Protein AF-A0A1E3WDA6-F1 (afdb_monomer)

Secondary structure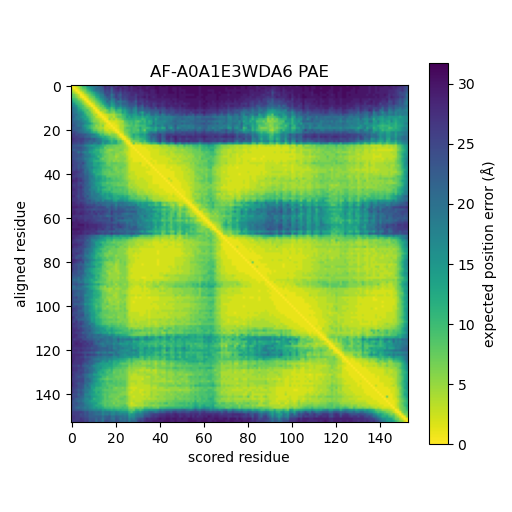 (DSSP, 8-state):
-----------PPPPPHHHHHT--S--HHHHHHHHTHHHHHHHHHHHHHHHHH-TT--GGGSPTT----HHHHHHHHHHHHHHHHHHHH-GGGHHHHHHHHHHHHHHHHHHHHHSSEETTEE--HHHHHHHHHHHHHHHHHHHHHHHS-----

Solvent-accessible surface area (backbone atoms only — not comparable to full-atom values): 8407 Å² t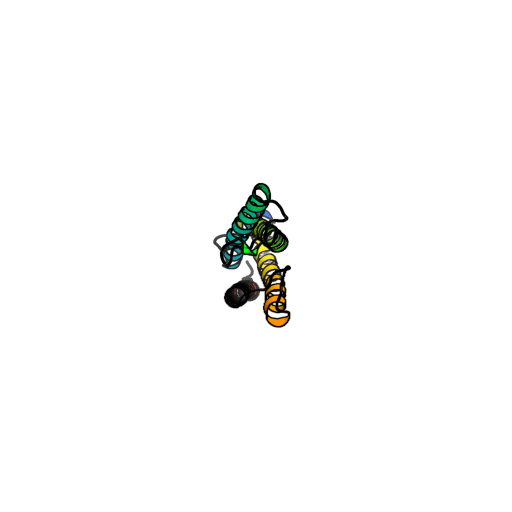otal; per-residue (Å²): 134,86,83,79,70,84,78,74,75,75,77,76,74,78,80,48,73,68,58,57,54,62,67,80,85,72,61,68,33,30,53,55,17,40,56,24,41,56,35,22,51,53,10,46,55,47,51,52,46,34,74,76,66,38,88,84,48,65,32,80,80,37,60,96,91,55,48,59,44,72,61,49,19,50,52,28,26,50,54,6,47,53,25,29,50,24,30,75,73,37,44,76,47,10,50,62,47,33,39,52,51,19,55,53,41,43,51,46,30,47,34,22,65,75,68,48,36,35,75,93,35,76,49,52,72,69,56,40,52,51,39,50,52,54,24,52,50,28,42,55,39,25,51,50,61,69,69,50,76,80,75,84,126

Nearest PDB structures (foldseek):
  6wv4-assembly1_A  TM=5.105E-01  e=8.641E+00  Aequorea victoria
  5fia-assembly1_A  TM=3.160E-01  e=2.520E+00  Legionella pneumophila subsp. pneumophila str. Philadelphia 1
  7aal-assembly1_B  TM=2.639E-01  e=4.783E+00  Homo sapiens

Organism: NCBI:txid1774971

Sequence (153 aa):
MAEKGPVRAAERPAPTDEELDRTPPLPLVVWAARCTAYFLALGGIMLVSYLFYGFDTDPQSFPPGFRLNPLQAGVNFIWGGVGTAIGFFRPRFATGFVLAFAAFYTLVASLGTFAGSALGMELGTPAKVFYWVVVAGAWAVGLRALLKPRRAA

Mean predicted aligned error: 10.86 Å

Radius of gyration: 21.69 Å; Cα contacts (8 Å, |Δi|>4): 160; chains: 1; bounding box: 60×32×76 Å

Structure (mmCIF, N/CA/C/O backbone):
data_AF-A0A1E3WDA6-F1
#
_entry.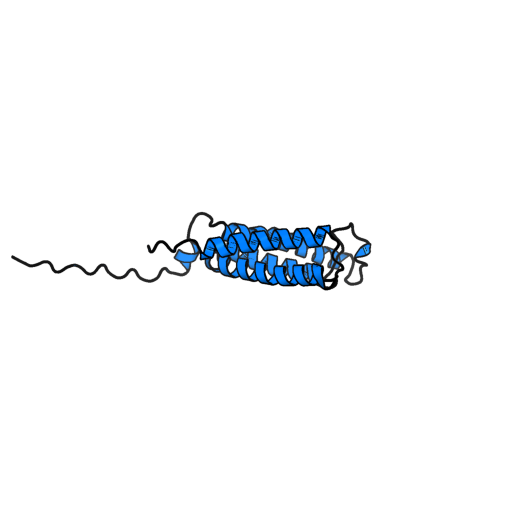id   AF-A0A1E3WDA6-F1
#
loop_
_atom_site.group_PDB
_atom_site.id
_atom_site.type_symbol
_atom_site.label_atom_id
_atom_site.label_alt_id
_atom_site.label_comp_id
_atom_site.label_asym_id
_atom_site.label_entity_id
_atom_site.label_seq_id
_atom_site.pdbx_PDB_ins_code
_atom_site.Cartn_x
_atom_site.Cartn_y
_atom_site.Cartn_z
_atom_site.occupancy
_atom_site.B_iso_or_equiv
_atom_site.auth_seq_id
_atom_site.auth_comp_id
_atom_site.auth_asym_id
_atom_site.auth_atom_id
_atom_site.pdbx_PDB_model_num
ATOM 1 N N . MET A 1 1 ? -42.493 7.109 52.467 1.00 43.03 1 MET A N 1
ATOM 2 C CA . MET A 1 1 ? -41.159 6.692 51.984 1.00 43.03 1 MET A CA 1
ATOM 3 C C . MET A 1 1 ? -41.252 6.594 50.473 1.00 43.03 1 MET A C 1
ATOM 5 O O . MET A 1 1 ? -42.036 5.791 49.995 1.00 43.03 1 MET A O 1
ATOM 9 N N . ALA A 1 2 ? -40.595 7.495 49.740 1.00 46.66 2 ALA A N 1
ATOM 10 C CA . ALA A 1 2 ? -40.670 7.525 48.281 1.00 46.66 2 ALA A CA 1
ATOM 11 C C . ALA A 1 2 ? -39.664 6.523 47.702 1.00 46.66 2 ALA A C 1
ATOM 13 O O . ALA A 1 2 ? -38.455 6.674 47.878 1.00 46.66 2 ALA A O 1
ATOM 14 N N . GLU A 1 3 ? -40.188 5.490 47.055 1.00 47.31 3 GLU A N 1
ATOM 15 C CA . GLU A 1 3 ? -39.434 4.457 46.360 1.00 47.31 3 GLU A CA 1
ATOM 16 C C . GLU A 1 3 ? -38.781 5.080 45.114 1.00 47.31 3 GLU A C 1
ATOM 18 O O . GLU A 1 3 ? -39.446 5.432 44.139 1.00 47.31 3 GLU A O 1
ATOM 23 N N . LYS A 1 4 ? -37.462 5.307 45.168 1.00 51.09 4 LYS A N 1
ATOM 24 C CA . LYS A 1 4 ? -36.677 5.725 44.000 1.00 51.09 4 LYS A CA 1
ATOM 25 C C . LYS A 1 4 ? -36.541 4.520 43.071 1.00 51.09 4 LYS A C 1
ATOM 27 O O . LYS A 1 4 ? -35.669 3.681 43.278 1.00 51.09 4 LYS A O 1
ATOM 32 N N . GLY A 1 5 ? -37.403 4.443 42.060 1.00 55.78 5 GLY A N 1
ATOM 33 C CA . GLY A 1 5 ? -37.250 3.494 40.959 1.00 55.78 5 GLY A CA 1
ATOM 34 C C . GLY A 1 5 ? -35.872 3.631 40.286 1.00 55.78 5 GLY A C 1
ATOM 35 O O . GLY A 1 5 ? -35.286 4.720 40.300 1.00 55.78 5 GLY A O 1
ATOM 36 N N . PRO A 1 6 ? -35.322 2.545 39.714 1.00 52.97 6 PRO A N 1
ATOM 37 C CA . PRO A 1 6 ? -33.982 2.549 39.149 1.00 52.97 6 PRO A CA 1
ATOM 38 C C . PRO A 1 6 ? -33.943 3.505 37.956 1.00 52.97 6 PRO A C 1
ATOM 40 O O . PRO A 1 6 ? -34.658 3.325 36.969 1.00 52.97 6 PRO A O 1
ATOM 43 N N . VAL A 1 7 ? -33.105 4.537 38.053 1.00 61.88 7 VAL A N 1
ATOM 44 C CA . VAL A 1 7 ? -32.806 5.443 36.943 1.00 61.88 7 VAL A CA 1
ATOM 45 C C . VAL A 1 7 ? -32.188 4.587 35.839 1.00 61.88 7 VAL A C 1
ATOM 47 O O . VAL A 1 7 ? -31.037 4.166 35.957 1.00 61.88 7 VAL A O 1
ATOM 50 N N . ARG A 1 8 ? -32.963 4.272 34.791 1.00 59.66 8 ARG A N 1
ATOM 51 C CA . ARG A 1 8 ? -32.426 3.685 33.558 1.00 59.66 8 ARG A CA 1
ATOM 52 C C . ARG A 1 8 ? -31.304 4.608 33.101 1.00 59.66 8 ARG A C 1
ATOM 54 O O . ARG A 1 8 ? -31.568 5.765 32.778 1.00 59.66 8 ARG A O 1
ATOM 61 N N . ALA A 1 9 ? -30.068 4.112 33.138 1.00 59.09 9 ALA A N 1
ATOM 62 C CA . ALA A 1 9 ? -28.932 4.810 32.563 1.00 59.09 9 ALA A CA 1
ATOM 63 C C . ALA A 1 9 ? -29.322 5.192 31.133 1.00 59.09 9 ALA A C 1
ATOM 65 O O . ALA A 1 9 ? -29.694 4.317 30.350 1.00 59.09 9 ALA A O 1
ATOM 66 N N . ALA A 1 10 ? -29.345 6.494 30.844 1.00 62.56 10 ALA A N 1
ATOM 67 C CA . ALA A 1 10 ? -29.651 6.981 29.512 1.00 62.56 10 ALA A CA 1
ATOM 68 C C . ALA A 1 10 ? -28.679 6.300 28.545 1.00 62.56 10 ALA A C 1
ATOM 70 O O . ALA A 1 10 ? -27.462 6.392 28.719 1.00 62.56 10 ALA A O 1
ATOM 71 N N . GLU A 1 11 ? -29.232 5.546 27.599 1.00 61.22 11 GLU A N 1
ATOM 72 C CA . GLU A 1 11 ? -28.477 4.851 26.568 1.00 61.22 11 GLU A CA 1
ATOM 73 C C . GLU A 1 11 ? -27.605 5.891 25.867 1.00 61.22 11 GLU A C 1
ATOM 75 O O . GLU A 1 11 ? -28.109 6.881 25.330 1.00 61.22 11 GLU A O 1
ATOM 80 N N . ARG A 1 12 ? -26.282 5.745 25.997 1.00 65.19 12 ARG A N 1
ATOM 81 C CA . ARG A 1 12 ? -25.343 6.732 25.474 1.00 65.19 12 ARG A CA 1
ATOM 82 C C . ARG A 1 12 ? -25.586 6.842 23.964 1.00 65.19 12 ARG A C 1
ATOM 84 O O . ARG A 1 12 ? -25.573 5.808 23.295 1.00 65.19 12 ARG A O 1
ATOM 91 N N . PRO A 1 13 ? -25.813 8.050 23.417 1.00 68.81 13 PRO A N 1
ATOM 92 C CA . PRO A 1 13 ? -25.988 8.212 21.982 1.00 68.81 13 PRO A CA 1
ATOM 93 C C . PRO A 1 13 ? -24.770 7.647 21.248 1.00 68.81 13 PRO A C 1
ATOM 95 O O . PRO A 1 13 ? -23.642 7.738 21.743 1.00 68.81 13 PRO A O 1
ATOM 98 N N . ALA A 1 14 ? -25.015 7.026 20.091 1.00 72.81 14 ALA A N 1
ATOM 99 C CA . ALA A 1 14 ? -23.958 6.440 19.278 1.00 72.81 14 ALA A CA 1
ATOM 100 C C . ALA A 1 14 ? -22.845 7.478 19.032 1.00 72.81 14 ALA A C 1
ATOM 102 O O . ALA A 1 14 ? -23.159 8.645 18.776 1.00 72.81 14 ALA A O 1
ATOM 103 N N . PRO A 1 15 ? -21.564 7.080 19.130 1.00 69.06 15 PRO A N 1
ATOM 104 C CA . PRO A 1 15 ? -20.453 8.010 18.998 1.00 69.06 15 PRO A CA 1
ATOM 105 C C . PRO A 1 15 ? -20.496 8.705 17.637 1.00 69.06 15 PRO A C 1
ATOM 107 O O . PRO A 1 15 ? -20.751 8.076 16.608 1.00 69.06 15 PRO A O 1
ATOM 110 N N . THR A 1 16 ? -20.255 10.011 17.650 1.00 75.94 16 THR A N 1
ATOM 111 C CA . THR A 1 16 ? -20.270 10.840 16.441 1.00 75.94 16 THR A CA 1
ATOM 112 C C . THR A 1 16 ? -19.066 10.539 15.543 1.00 75.94 16 THR A C 1
ATOM 114 O O . THR A 1 16 ? -18.032 10.043 15.998 1.00 75.94 16 THR A O 1
ATOM 117 N N . ASP A 1 17 ? -19.171 10.872 14.254 1.00 70.38 17 ASP A N 1
ATOM 118 C CA . ASP A 1 17 ? -18.081 10.699 13.282 1.00 70.38 17 ASP A CA 1
ATOM 119 C C . ASP A 1 17 ? -16.777 11.383 13.730 1.00 70.38 17 ASP A C 1
ATOM 121 O O . ASP A 1 17 ? -15.696 10.815 13.576 1.00 70.38 17 ASP A O 1
ATOM 125 N N . GLU A 1 18 ? -16.874 12.568 14.339 1.00 69.69 18 GLU A N 1
ATOM 126 C CA . GLU A 1 18 ? -15.715 13.291 14.870 1.00 69.69 18 GLU A CA 1
ATOM 127 C C . GLU A 1 18 ? -15.094 12.605 16.090 1.00 69.69 18 GLU A C 1
ATOM 129 O O . GLU A 1 18 ? -13.875 12.611 16.237 1.00 69.69 18 GLU A O 1
ATOM 134 N N . GLU A 1 19 ? -15.897 11.996 16.966 1.00 67.00 19 GLU A N 1
ATOM 135 C CA . GLU A 1 19 ? -15.389 11.241 18.117 1.00 67.00 19 GLU A CA 1
ATOM 136 C C . GLU A 1 19 ? -14.696 9.948 17.680 1.00 67.00 19 GLU A C 1
ATOM 138 O O . GLU A 1 19 ? -13.637 9.606 18.209 1.00 67.00 19 GLU A O 1
ATOM 143 N N . LEU A 1 20 ? -15.247 9.266 16.672 1.00 65.88 20 LEU A N 1
ATOM 144 C CA . LEU A 1 20 ? -14.627 8.092 16.056 1.00 65.88 20 LEU A CA 1
ATOM 145 C C . LEU A 1 20 ? -13.283 8.450 15.407 1.00 65.88 20 LEU A C 1
ATOM 147 O O . LEU A 1 20 ? -12.296 7.733 15.603 1.00 65.88 20 LEU A O 1
ATOM 151 N N . ASP A 1 21 ? -13.224 9.580 14.699 1.00 67.75 21 ASP A N 1
ATOM 152 C CA . ASP A 1 21 ? -12.005 10.074 14.053 1.00 67.75 21 ASP A CA 1
ATOM 153 C C . ASP A 1 21 ? -10.972 10.624 15.072 1.00 67.75 21 ASP A C 1
ATOM 155 O O . ASP A 1 21 ? -9.773 10.612 14.786 1.00 67.75 21 ASP A O 1
ATOM 159 N N . ARG A 1 22 ? -11.387 11.023 16.289 1.00 64.56 22 ARG A N 1
ATOM 160 C CA . ARG A 1 22 ? -10.506 11.520 17.375 1.00 64.56 22 ARG A CA 1
ATOM 161 C C . ARG A 1 22 ? -9.895 10.440 18.281 1.00 64.56 22 ARG A C 1
ATOM 163 O O . ARG A 1 22 ? -9.108 10.787 19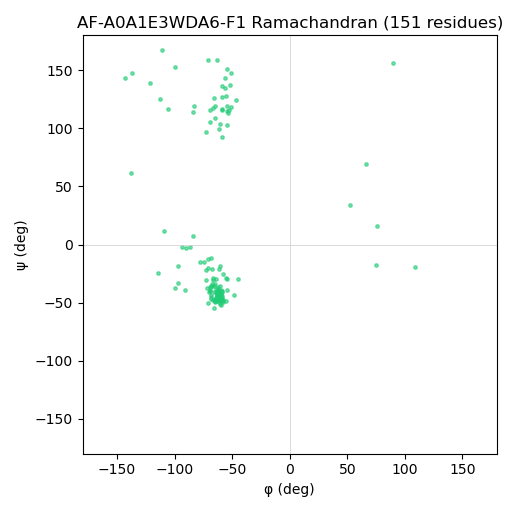.160 1.00 64.56 22 ARG A O 1
ATOM 170 N N . THR A 1 23 ? -10.208 9.155 18.098 1.00 56.00 23 THR A N 1
ATOM 171 C CA . THR A 1 23 ? -9.747 8.068 18.990 1.00 56.00 23 THR A CA 1
ATOM 172 C C . THR A 1 23 ? -8.195 7.968 19.080 1.00 56.00 23 THR A C 1
ATOM 174 O O . THR A 1 23 ? -7.561 7.636 18.074 1.00 56.00 23 THR A O 1
ATOM 177 N N . PRO A 1 24 ? -7.543 8.174 20.254 1.00 53.00 24 PRO A N 1
ATOM 178 C CA . PRO A 1 24 ? -6.076 8.103 20.422 1.00 53.00 24 PRO A CA 1
ATOM 179 C C . PRO A 1 24 ? -5.602 6.889 21.276 1.00 53.00 24 PRO A C 1
ATOM 181 O O . PRO A 1 24 ? -6.419 6.305 21.986 1.00 53.00 24 PRO A O 1
ATOM 184 N N . PRO A 1 25 ? -4.299 6.508 21.328 1.00 51.69 25 PRO A N 1
ATOM 185 C CA . PRO A 1 25 ? -3.223 6.651 20.357 1.00 51.69 25 PRO A CA 1
ATOM 186 C C . PRO A 1 25 ? -2.909 5.291 19.683 1.00 51.69 25 PRO A C 1
ATOM 188 O O . PRO A 1 25 ? -2.434 4.337 20.294 1.00 51.69 25 PRO A O 1
ATOM 191 N N . LEU A 1 26 ? -3.133 5.249 18.369 1.00 62.62 26 LEU A N 1
ATOM 192 C CA . LEU A 1 26 ? -2.415 4.416 17.396 1.00 62.62 26 LEU A CA 1
ATOM 193 C C . LEU A 1 26 ? -2.587 2.888 17.509 1.00 62.62 26 LEU A C 1
ATOM 195 O O . LEU A 1 26 ? -1.624 2.156 17.760 1.00 62.62 26 LEU A O 1
ATOM 199 N N . PRO A 1 27 ? -3.789 2.364 17.200 1.00 76.50 27 PRO A N 1
ATOM 200 C CA . PRO A 1 27 ? -3.912 0.961 16.837 1.00 76.50 27 PRO A CA 1
ATOM 201 C C . PRO A 1 27 ? -2.984 0.678 15.646 1.00 76.50 27 PRO A C 1
ATOM 203 O O . PRO A 1 27 ? -2.944 1.442 14.683 1.00 76.50 27 PRO A O 1
ATOM 206 N N . LEU A 1 28 ? -2.235 -0.425 15.722 1.00 83.88 28 LEU A N 1
ATOM 207 C CA . LEU A 1 28 ? -1.240 -0.869 14.733 1.00 83.88 28 LEU A CA 1
ATOM 208 C C . LEU A 1 28 ? -1.731 -0.760 13.273 1.00 83.88 28 LEU A C 1
ATOM 210 O O . LEU A 1 28 ? -0.949 -0.499 12.368 1.00 83.88 28 LEU A O 1
ATOM 214 N N . VAL A 1 29 ? -3.040 -0.896 13.061 1.00 84.31 29 VAL A N 1
ATOM 215 C CA . VAL A 1 29 ? -3.713 -0.774 11.764 1.00 84.31 29 VAL A CA 1
ATOM 216 C C . VAL A 1 29 ? -3.692 0.637 11.168 1.00 84.31 29 VAL A C 1
ATOM 218 O O . VAL A 1 29 ? -3.528 0.789 9.964 1.00 84.31 29 VAL A O 1
ATOM 221 N N . VAL A 1 30 ? -3.782 1.680 11.996 1.00 86.75 30 VAL A N 1
ATOM 222 C CA . VAL A 1 30 ? -3.663 3.076 11.546 1.00 86.75 30 VAL A CA 1
ATOM 223 C C . VAL A 1 30 ? -2.215 3.374 11.170 1.00 86.75 30 VAL A C 1
ATOM 225 O O . VAL A 1 30 ? -1.970 4.038 10.167 1.00 86.75 30 VAL A O 1
ATOM 228 N N . TRP A 1 31 ? -1.246 2.830 11.912 1.00 88.12 31 TRP A N 1
ATOM 229 C CA . TRP A 1 31 ? 0.163 2.898 11.515 1.00 88.12 31 TRP A CA 1
ATOM 230 C C . TRP A 1 31 ? 0.427 2.172 10.201 1.00 88.12 31 TRP A C 1
ATOM 232 O O . TRP A 1 31 ? 1.070 2.743 9.328 1.00 88.12 31 TRP A O 1
ATOM 242 N N . ALA A 1 32 ? -0.122 0.970 10.023 1.00 86.94 32 ALA A N 1
ATOM 243 C CA . ALA A 1 32 ? -0.014 0.242 8.764 1.00 86.94 32 ALA A CA 1
ATOM 244 C C . ALA A 1 32 ? -0.612 1.037 7.589 1.00 86.94 32 ALA A C 1
ATOM 246 O O . ALA A 1 32 ? 0.008 1.107 6.532 1.00 86.94 32 ALA A O 1
ATOM 247 N N . ALA A 1 33 ? -1.755 1.706 7.789 1.00 87.62 33 ALA A N 1
ATOM 248 C CA . ALA A 1 33 ? -2.319 2.613 6.790 1.00 87.62 33 ALA A CA 1
ATOM 249 C C . ALA A 1 33 ? -1.389 3.806 6.500 1.00 87.62 33 ALA A C 1
ATOM 251 O O . ALA A 1 33 ? -1.162 4.137 5.347 1.00 87.62 33 ALA A O 1
ATOM 252 N N . ARG A 1 34 ? -0.761 4.416 7.512 1.00 90.56 34 ARG A N 1
ATOM 253 C CA . ARG A 1 34 ? 0.219 5.502 7.299 1.00 90.56 34 ARG A CA 1
ATOM 254 C C . ARG A 1 34 ? 1.473 5.041 6.565 1.00 90.56 34 ARG A C 1
ATOM 256 O O . ARG A 1 34 ? 2.022 5.804 5.777 1.00 90.56 34 ARG A O 1
ATOM 263 N N . CYS A 1 35 ? 1.918 3.802 6.779 1.00 88.56 35 CYS A N 1
ATOM 264 C CA . CYS A 1 35 ? 3.053 3.233 6.055 1.00 88.56 35 CYS A CA 1
ATOM 265 C C . CYS A 1 35 ? 2.810 3.172 4.541 1.00 88.56 35 CYS A C 1
ATOM 267 O O . CYS A 1 35 ? 3.779 3.123 3.784 1.00 88.56 35 CYS A O 1
ATOM 269 N N . THR A 1 36 ? 1.562 3.258 4.063 1.00 88.81 36 THR A N 1
ATOM 270 C CA . THR A 1 36 ? 1.310 3.348 2.620 1.00 88.81 36 THR A CA 1
ATOM 271 C C . THR A 1 36 ? 1.771 4.665 2.005 1.00 88.81 36 THR A C 1
ATOM 273 O O . THR A 1 36 ? 1.906 4.733 0.786 1.00 88.81 36 THR A O 1
ATOM 276 N N . ALA A 1 37 ? 2.120 5.677 2.807 1.00 90.00 37 ALA A N 1
ATOM 277 C CA . ALA A 1 37 ? 2.827 6.861 2.325 1.00 90.00 37 ALA A CA 1
ATOM 278 C C . ALA A 1 37 ? 4.138 6.496 1.602 1.00 90.00 37 ALA A C 1
ATOM 280 O O . ALA A 1 37 ? 4.533 7.183 0.664 1.00 90.00 37 ALA A O 1
ATOM 281 N N . TYR A 1 38 ? 4.771 5.373 1.965 1.00 87.56 38 TYR A N 1
ATOM 282 C CA . TYR A 1 38 ? 5.903 4.827 1.217 1.00 87.56 38 TYR A CA 1
ATOM 283 C C . TYR A 1 38 ? 5.516 4.445 -0.219 1.00 87.56 38 TYR A C 1
ATOM 285 O O . TYR A 1 38 ? 6.204 4.824 -1.162 1.00 87.56 38 TYR A O 1
ATOM 293 N N . PHE A 1 39 ? 4.389 3.749 -0.402 1.00 87.12 39 PHE A N 1
ATOM 294 C CA . PHE A 1 39 ? 3.878 3.385 -1.729 1.00 87.12 39 PHE A CA 1
ATOM 295 C C . PHE A 1 39 ? 3.461 4.622 -2.528 1.00 87.12 39 PHE A C 1
ATOM 297 O O . PHE A 1 39 ? 3.701 4.670 -3.732 1.00 87.12 39 PHE A O 1
ATOM 304 N N . LEU A 1 40 ? 2.913 5.643 -1.860 1.00 91.25 40 LEU A N 1
ATOM 305 C CA . LEU A 1 40 ? 2.592 6.926 -2.487 1.00 91.25 40 LEU A CA 1
ATOM 306 C C . LEU A 1 40 ? 3.853 7.606 -3.023 1.00 91.25 40 LEU A C 1
ATOM 308 O O . LEU A 1 40 ? 3.881 8.013 -4.181 1.00 91.25 40 LEU A O 1
ATOM 312 N N . ALA A 1 41 ? 4.897 7.701 -2.197 1.00 88.81 41 ALA A N 1
ATOM 313 C CA . ALA A 1 41 ? 6.170 8.287 -2.593 1.00 88.81 41 ALA A CA 1
ATOM 314 C C . ALA A 1 41 ? 6.819 7.488 -3.728 1.00 88.81 41 ALA A C 1
ATOM 316 O O . ALA A 1 41 ? 7.247 8.070 -4.719 1.00 88.81 41 ALA A O 1
ATOM 317 N N . LEU A 1 42 ? 6.835 6.158 -3.626 1.00 85.06 42 LEU A N 1
ATOM 318 C CA . LEU A 1 42 ? 7.421 5.282 -4.637 1.00 85.06 42 LEU A CA 1
ATOM 319 C C . LEU A 1 42 ? 6.668 5.378 -5.973 1.00 85.06 42 LEU A C 1
ATOM 321 O O . LEU A 1 42 ? 7.291 5.601 -7.007 1.00 85.06 42 LEU A O 1
ATOM 325 N N . GLY A 1 43 ? 5.334 5.299 -5.954 1.00 85.00 43 GLY A N 1
ATOM 326 C CA . GLY A 1 43 ? 4.502 5.503 -7.142 1.00 85.00 43 GLY A CA 1
ATOM 327 C C . GLY A 1 43 ? 4.656 6.910 -7.723 1.00 85.00 43 GLY A C 1
ATOM 328 O O . GLY A 1 43 ? 4.780 7.061 -8.933 1.00 85.00 43 GLY A O 1
ATOM 329 N N . GLY A 1 44 ? 4.737 7.934 -6.871 1.00 86.75 44 GLY A N 1
ATOM 330 C CA . GLY A 1 44 ? 4.946 9.322 -7.280 1.00 86.75 44 GLY A CA 1
ATOM 331 C C . GLY A 1 44 ? 6.294 9.538 -7.964 1.00 86.75 44 GLY A C 1
ATOM 332 O O . GLY A 1 44 ? 6.336 10.099 -9.052 1.00 86.75 44 GLY A O 1
ATOM 333 N N . ILE A 1 45 ? 7.386 9.035 -7.381 1.00 86.00 45 ILE A N 1
ATOM 334 C CA . ILE A 1 45 ? 8.729 9.094 -7.978 1.00 86.00 45 ILE A CA 1
ATOM 335 C C . ILE A 1 45 ? 8.736 8.381 -9.332 1.00 86.00 45 ILE A C 1
ATOM 337 O O . ILE A 1 45 ? 9.293 8.906 -10.295 1.00 86.00 45 ILE A O 1
ATOM 341 N N . MET A 1 46 ? 8.083 7.220 -9.436 1.00 82.19 46 MET A N 1
ATOM 342 C CA . MET A 1 46 ? 7.987 6.493 -10.700 1.00 82.19 46 MET A CA 1
ATOM 343 C C . MET A 1 46 ? 7.201 7.280 -11.759 1.00 82.19 46 MET A C 1
ATOM 345 O O . MET A 1 46 ? 7.675 7.432 -12.881 1.00 82.19 46 MET A O 1
ATOM 349 N N . LEU A 1 47 ? 6.038 7.837 -11.405 1.00 85.44 47 LEU A N 1
ATOM 350 C CA . LEU A 1 47 ? 5.223 8.659 -12.308 1.00 85.44 47 LEU A CA 1
ATOM 351 C C . LEU A 1 47 ? 5.943 9.940 -12.746 1.00 85.44 47 LEU A C 1
ATOM 353 O O . LEU A 1 47 ? 5.904 10.289 -13.921 1.00 85.44 47 LEU A O 1
ATOM 357 N N . VAL A 1 48 ? 6.643 10.616 -11.834 1.00 85.00 48 VAL A N 1
ATOM 358 C CA . VAL A 1 48 ? 7.473 11.783 -12.169 1.00 85.00 48 VAL A CA 1
ATOM 359 C C . VAL A 1 48 ? 8.594 11.380 -13.120 1.00 85.00 48 VAL A C 1
ATOM 361 O O . VAL A 1 48 ? 8.854 12.086 -14.087 1.00 85.00 48 VAL A O 1
ATOM 364 N N . SER A 1 49 ? 9.214 10.220 -12.903 1.00 79.81 49 SER A N 1
ATOM 365 C CA . SER A 1 49 ? 10.240 9.703 -13.813 1.00 79.81 49 SER A CA 1
ATOM 366 C C . SER A 1 49 ? 9.673 9.506 -15.229 1.00 79.81 49 SER A C 1
ATOM 368 O O . SER A 1 49 ? 10.321 9.894 -16.197 1.00 79.81 49 SER A O 1
ATOM 370 N N . TYR A 1 50 ? 8.429 9.031 -15.375 1.00 75.69 50 TYR A N 1
ATOM 371 C CA . TYR A 1 50 ? 7.755 8.954 -16.681 1.00 75.69 50 TYR A CA 1
ATOM 372 C C . TYR A 1 50 ? 7.493 10.306 -17.345 1.00 75.69 50 TYR A C 1
ATOM 374 O O . TYR A 1 50 ? 7.494 10.372 -18.571 1.00 75.69 50 TYR A O 1
ATOM 382 N N . LEU A 1 51 ? 7.303 11.385 -16.580 1.00 80.81 51 LEU A N 1
ATOM 383 C CA . LEU A 1 51 ? 7.166 12.729 -17.156 1.00 80.81 51 LEU A CA 1
ATOM 384 C C . LEU A 1 51 ? 8.464 13.210 -17.819 1.00 80.81 51 LEU A C 1
ATOM 386 O O . LEU A 1 51 ? 8.399 13.969 -18.781 1.00 80.81 51 LEU A O 1
ATOM 390 N N . PHE A 1 52 ? 9.625 12.772 -17.323 1.00 80.44 52 PHE A N 1
ATOM 391 C CA . PHE A 1 52 ? 10.928 13.165 -17.867 1.00 80.44 52 PHE A CA 1
ATOM 392 C C . PHE A 1 52 ? 11.447 12.214 -18.948 1.00 80.44 52 PHE A C 1
ATOM 394 O O . PHE A 1 52 ? 12.020 12.677 -19.930 1.00 80.44 52 PHE A O 1
ATOM 401 N N . TYR A 1 53 ? 11.257 10.903 -18.779 1.00 75.19 53 TYR A N 1
ATOM 402 C CA . TYR A 1 53 ? 11.795 9.890 -19.696 1.00 75.19 53 TYR A CA 1
ATOM 403 C C . TYR A 1 53 ? 10.776 9.411 -20.749 1.00 75.19 53 TYR A C 1
ATOM 405 O O . TYR A 1 53 ? 11.171 8.913 -21.799 1.00 75.19 53 TYR A O 1
ATOM 413 N N . GLY A 1 54 ? 9.474 9.626 -20.525 1.00 71.88 54 GLY A N 1
ATOM 414 C CA . GLY A 1 54 ? 8.390 9.203 -21.417 1.00 71.88 54 GLY A CA 1
ATOM 415 C C . GLY A 1 54 ? 7.862 7.794 -21.117 1.00 71.88 54 GLY A C 1
ATOM 416 O O . GLY A 1 54 ? 8.554 6.955 -20.542 1.00 71.88 54 GLY A O 1
ATOM 417 N N . PHE A 1 55 ? 6.612 7.513 -21.503 1.00 69.69 55 PHE A N 1
ATOM 418 C CA . PHE A 1 55 ? 5.951 6.220 -21.246 1.00 69.69 55 PHE A CA 1
ATOM 419 C C . PHE A 1 55 ? 6.557 5.039 -22.024 1.00 69.69 55 PHE A C 1
ATOM 421 O O . P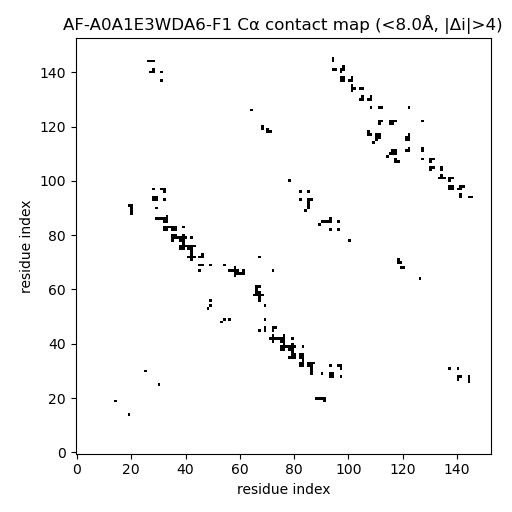HE A 1 55 ? 6.416 3.904 -21.578 1.00 69.69 55 PHE A O 1
ATOM 428 N N . ASP A 1 56 ? 7.276 5.310 -23.118 1.00 65.56 56 ASP A N 1
ATOM 429 C CA . ASP A 1 56 ? 7.976 4.306 -23.936 1.00 65.56 56 ASP A CA 1
ATOM 430 C C . ASP A 1 56 ? 9.373 3.937 -23.396 1.00 65.56 56 ASP A C 1
ATOM 432 O O . ASP A 1 56 ? 10.138 3.235 -24.057 1.00 65.56 56 ASP A O 1
ATOM 436 N N . THR A 1 57 ? 9.741 4.415 -22.202 1.00 65.81 57 THR A N 1
ATOM 437 C CA . THR A 1 57 ? 11.056 4.117 -21.618 1.00 65.81 57 THR A CA 1
ATOM 438 C C . THR A 1 57 ? 11.185 2.629 -21.299 1.00 65.81 57 THR A C 1
ATOM 440 O O . THR A 1 57 ? 10.373 2.090 -20.546 1.00 65.81 57 THR A O 1
ATOM 443 N N . ASP A 1 58 ? 12.239 1.980 -21.812 1.00 63.75 58 ASP A N 1
ATOM 444 C CA . ASP A 1 58 ? 12.524 0.569 -21.538 1.00 63.75 58 ASP 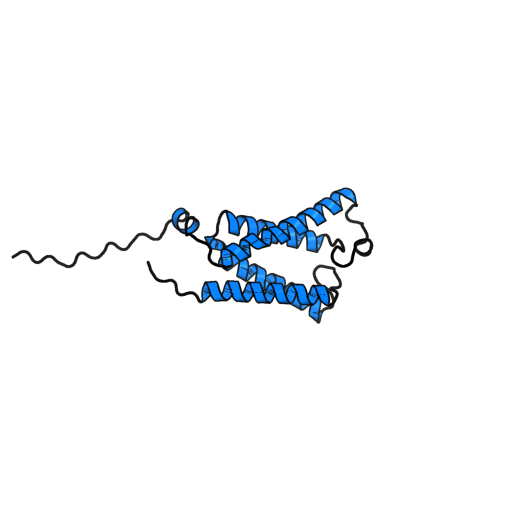A CA 1
ATOM 445 C C . ASP A 1 58 ? 12.711 0.340 -20.022 1.00 63.75 58 ASP A C 1
ATOM 447 O O . ASP A 1 58 ? 13.683 0.839 -19.437 1.00 63.75 58 ASP A O 1
ATOM 451 N N . PRO A 1 59 ? 11.834 -0.444 -19.365 1.00 60.94 59 PRO A N 1
ATOM 452 C CA . PRO A 1 59 ? 11.931 -0.741 -17.940 1.00 60.94 59 PRO A CA 1
ATOM 453 C C . PRO A 1 59 ? 13.260 -1.395 -17.547 1.00 60.94 59 PRO A C 1
ATOM 455 O O . PRO A 1 59 ? 13.667 -1.295 -16.392 1.00 60.94 59 PRO A O 1
ATOM 458 N N . GLN A 1 60 ? 13.941 -2.077 -18.474 1.00 62.81 60 GLN A N 1
ATOM 459 C CA . GLN A 1 60 ? 15.215 -2.760 -18.225 1.00 62.81 60 GLN A CA 1
ATOM 460 C C . GLN A 1 60 ? 16.405 -1.803 -18.104 1.00 62.81 60 GLN A C 1
ATOM 462 O O . GLN A 1 60 ? 17.448 -2.203 -17.591 1.00 62.81 60 GLN A O 1
ATOM 467 N N . SER A 1 61 ? 16.250 -0.546 -18.530 1.00 64.19 61 SER A N 1
ATOM 468 C CA . SER A 1 61 ? 17.293 0.480 -18.405 1.00 64.19 61 SER A CA 1
ATOM 469 C C . SER A 1 61 ? 17.515 0.952 -16.961 1.00 64.19 61 SER A C 1
ATOM 471 O O . SER A 1 61 ? 18.527 1.588 -16.665 1.00 64.19 61 SER A O 1
ATOM 473 N N . PHE A 1 62 ? 16.604 0.607 -16.043 1.00 63.06 62 PHE A N 1
ATOM 474 C CA . PHE A 1 62 ? 16.684 0.974 -14.631 1.00 63.06 62 PHE A CA 1
ATOM 475 C C . PHE A 1 62 ? 17.223 -0.168 -13.759 1.00 63.06 62 PHE A C 1
ATOM 477 O O . PHE A 1 62 ? 17.025 -1.346 -14.081 1.00 63.06 62 PHE A O 1
ATOM 484 N N . PRO A 1 63 ? 17.869 0.154 -12.618 1.00 55.72 63 PRO A N 1
ATOM 485 C CA . PRO A 1 63 ? 18.402 -0.844 -11.699 1.00 55.72 63 PRO A CA 1
ATOM 486 C C . PRO A 1 63 ? 17.361 -1.913 -11.321 1.00 55.72 63 PRO A C 1
ATOM 488 O O . PRO A 1 63 ? 16.170 -1.598 -11.209 1.00 55.72 63 PRO A O 1
ATOM 491 N N . PRO A 1 64 ? 17.775 -3.170 -11.069 1.00 50.28 64 PRO A N 1
ATOM 492 C CA . PRO A 1 64 ? 16.874 -4.222 -10.604 1.00 50.28 64 PRO A CA 1
ATOM 493 C C . PRO A 1 64 ? 16.093 -3.759 -9.361 1.00 50.28 64 PRO A C 1
ATOM 495 O O . PRO A 1 64 ? 16.683 -3.466 -8.326 1.00 50.28 64 PRO A O 1
ATOM 498 N N . GLY A 1 65 ? 14.765 -3.654 -9.481 1.00 53.12 65 GLY A N 1
ATOM 499 C CA . GLY A 1 65 ? 13.870 -3.107 -8.445 1.00 53.12 65 GLY A CA 1
ATOM 500 C C . GLY A 1 65 ? 13.256 -1.737 -8.772 1.00 53.12 65 GLY A C 1
ATOM 501 O O . GLY A 1 65 ? 12.206 -1.412 -8.231 1.00 53.12 65 GLY A O 1
ATOM 502 N N . PHE A 1 66 ? 13.847 -0.989 -9.708 1.00 54.16 66 PHE A N 1
ATOM 503 C CA . PHE A 1 66 ? 13.345 0.282 -10.251 1.00 54.16 66 PHE A CA 1
ATOM 504 C C . PHE A 1 66 ? 12.850 0.166 -11.690 1.00 54.16 66 PHE A C 1
ATOM 506 O O . PHE A 1 66 ? 12.612 1.187 -12.329 1.00 54.16 66 PHE A O 1
ATOM 513 N N . ARG A 1 67 ? 12.698 -1.063 -12.205 1.00 63.44 67 ARG A N 1
ATOM 514 C CA . ARG A 1 67 ? 12.148 -1.299 -13.540 1.00 63.44 67 ARG A CA 1
ATOM 515 C C . ARG A 1 67 ? 10.796 -0.609 -13.629 1.00 63.44 67 ARG A C 1
ATOM 517 O O . ARG A 1 67 ? 9.821 -1.063 -13.033 1.00 63.44 67 ARG A O 1
ATOM 524 N N . LEU A 1 68 ? 10.795 0.537 -14.294 1.00 62.25 68 LEU A N 1
ATOM 525 C CA . LEU A 1 68 ? 9.667 1.438 -14.353 1.00 62.25 68 LEU A CA 1
ATOM 526 C C . LEU A 1 68 ? 8.561 0.700 -15.099 1.00 62.25 68 LEU A C 1
ATOM 528 O O . LEU A 1 68 ? 8.659 0.475 -16.301 1.00 62.25 68 LEU A O 1
ATOM 532 N N . ASN A 1 69 ? 7.518 0.297 -14.374 1.00 73.94 69 ASN A N 1
ATOM 533 C CA . ASN A 1 69 ? 6.264 -0.152 -14.958 1.00 73.94 69 ASN A CA 1
ATOM 534 C C . ASN A 1 69 ? 5.164 0.868 -14.613 1.00 73.94 69 ASN A C 1
ATOM 536 O O . ASN A 1 69 ? 4.944 1.147 -13.425 1.00 73.94 69 ASN A O 1
ATOM 540 N N . PRO A 1 70 ? 4.451 1.413 -15.615 1.00 71.81 70 PRO A N 1
ATOM 541 C CA . PRO A 1 70 ? 3.527 2.520 -15.393 1.00 71.81 70 PRO A CA 1
ATOM 542 C C . PRO A 1 70 ? 2.268 2.056 -14.655 1.00 71.81 70 PRO A C 1
ATOM 544 O O . PRO A 1 70 ? 1.711 2.797 -13.844 1.00 71.81 70 PRO A O 1
ATOM 547 N N . LEU A 1 71 ? 1.858 0.801 -14.863 1.00 80.19 71 LEU A N 1
ATOM 548 C CA . LEU A 1 71 ? 0.737 0.194 -14.158 1.00 80.19 71 LEU A CA 1
ATOM 549 C C . LEU A 1 71 ? 1.071 -0.003 -12.675 1.00 80.19 71 LEU A C 1
ATOM 551 O O . LEU A 1 71 ? 0.272 0.362 -11.816 1.00 80.19 71 LEU A O 1
ATOM 555 N N . GLN A 1 72 ? 2.263 -0.514 -12.355 1.00 80.19 72 GLN A N 1
ATOM 556 C CA . GLN A 1 72 ? 2.702 -0.651 -10.963 1.00 80.19 72 GLN A CA 1
ATOM 557 C C . GLN A 1 72 ? 2.838 0.718 -10.278 1.00 80.19 72 GLN A C 1
ATOM 559 O O . GLN A 1 72 ? 2.419 0.871 -9.129 1.00 80.19 72 GLN A O 1
ATOM 564 N N . ALA A 1 73 ? 3.377 1.718 -10.983 1.00 83.75 73 ALA A N 1
ATOM 565 C CA . ALA A 1 73 ? 3.485 3.084 -10.481 1.00 83.75 73 ALA A CA 1
ATOM 566 C C . ALA A 1 73 ? 2.108 3.654 -10.108 1.00 83.75 73 ALA A C 1
ATOM 568 O O . ALA A 1 73 ? 1.927 4.146 -8.993 1.00 83.75 73 ALA A O 1
ATOM 569 N N . GLY A 1 74 ? 1.119 3.506 -10.997 1.00 86.31 74 GLY A N 1
ATOM 570 C CA . GLY A 1 74 ? -0.261 3.924 -10.749 1.00 86.31 74 GLY A CA 1
ATOM 571 C C . GLY A 1 74 ? -0.909 3.185 -9.577 1.00 86.31 74 GLY A C 1
ATOM 572 O O . GLY A 1 74 ? -1.497 3.816 -8.701 1.00 86.31 74 GLY A O 1
ATOM 573 N N . VAL A 1 75 ? -0.750 1.860 -9.504 1.00 88.94 75 VAL A N 1
ATOM 574 C CA . VAL A 1 75 ? -1.270 1.040 -8.395 1.00 88.94 75 VAL A CA 1
ATOM 575 C C . VAL A 1 75 ? -0.686 1.495 -7.055 1.00 88.94 75 VAL A C 1
ATOM 577 O O . VAL A 1 75 ? -1.440 1.736 -6.113 1.00 88.94 75 VAL A O 1
ATOM 580 N N . ASN A 1 76 ? 0.635 1.672 -6.973 1.00 88.81 76 ASN A N 1
ATOM 581 C CA . ASN A 1 76 ? 1.305 2.136 -5.757 1.00 88.81 76 ASN A CA 1
ATOM 582 C C . ASN A 1 76 ? 0.866 3.553 -5.372 1.00 88.81 76 ASN A C 1
ATOM 584 O O . ASN A 1 76 ? 0.623 3.820 -4.196 1.00 88.81 76 ASN A O 1
ATOM 588 N N . PHE A 1 77 ? 0.712 4.441 -6.356 1.00 90.38 77 PHE A N 1
ATOM 589 C CA . PHE A 1 77 ? 0.261 5.808 -6.129 1.00 90.38 77 PHE A CA 1
ATOM 590 C C . PHE A 1 77 ? -1.173 5.856 -5.583 1.00 90.38 77 PHE A C 1
ATOM 592 O O . PHE A 1 77 ? -1.424 6.529 -4.585 1.00 90.38 77 PHE A O 1
ATOM 599 N N . ILE A 1 78 ? -2.102 5.098 -6.175 1.00 93.62 78 ILE A N 1
ATOM 600 C CA . ILE A 1 78 ? -3.508 5.055 -5.748 1.00 93.62 78 ILE A CA 1
ATOM 601 C C . ILE A 1 78 ? -3.628 4.440 -4.352 1.00 93.62 78 ILE A C 1
ATOM 603 O O . ILE A 1 78 ? -4.178 5.074 -3.451 1.00 93.62 78 ILE A O 1
ATOM 607 N N . TRP A 1 79 ? -3.090 3.234 -4.140 1.00 92.94 79 TRP A N 1
ATOM 608 C CA . TRP A 1 79 ? -3.148 2.578 -2.829 1.00 92.94 79 TRP A CA 1
ATOM 609 C C . TRP A 1 79 ? -2.427 3.391 -1.758 1.00 92.94 79 TRP A C 1
ATOM 611 O O . TRP A 1 79 ? -2.931 3.538 -0.643 1.00 92.94 79 TRP A O 1
ATOM 621 N N . GLY A 1 80 ? -1.276 3.961 -2.110 1.00 91.38 80 GLY A N 1
ATOM 622 C CA . GLY A 1 80 ? -0.516 4.848 -1.250 1.00 91.38 80 GLY A CA 1
ATOM 623 C C . GLY A 1 80 ? -1.308 6.085 -0.847 1.00 91.38 80 GLY A C 1
ATOM 624 O O . GLY A 1 80 ? -1.368 6.405 0.340 1.00 91.38 80 GLY A O 1
ATOM 625 N N . GLY A 1 81 ? -1.947 6.745 -1.813 1.00 93.12 81 GLY A N 1
ATOM 626 C CA . GLY A 1 81 ? -2.746 7.951 -1.611 1.00 93.12 81 GLY A CA 1
ATOM 627 C C . GLY A 1 81 ? -3.975 7.697 -0.749 1.00 93.12 81 GLY A C 1
ATOM 628 O O . GLY A 1 81 ? -4.178 8.389 0.249 1.00 93.12 81 GLY A O 1
ATOM 629 N N . VAL A 1 82 ? -4.747 6.655 -1.071 1.00 94.44 82 VAL A N 1
ATOM 630 C CA . VAL A 1 82 ? -5.928 6.251 -0.294 1.00 94.44 82 VAL A CA 1
ATOM 631 C C . VAL A 1 82 ? -5.537 5.893 1.140 1.00 94.44 82 VAL A C 1
ATOM 633 O O . VAL A 1 82 ? -6.143 6.401 2.083 1.00 94.44 82 VAL A O 1
ATOM 636 N N . GLY A 1 83 ? -4.500 5.075 1.333 1.00 91.19 83 GLY A N 1
ATOM 637 C CA . GLY A 1 83 ? -4.065 4.680 2.673 1.00 91.19 83 GLY A CA 1
ATOM 638 C C . GLY A 1 83 ? -3.476 5.829 3.487 1.00 91.19 83 GLY A C 1
ATOM 639 O O . GLY A 1 83 ? -3.750 5.926 4.681 1.00 91.19 83 GLY A O 1
ATOM 640 N N . THR A 1 84 ? -2.780 6.769 2.841 1.00 91.56 84 THR A N 1
ATOM 641 C CA . THR A 1 84 ? -2.300 8.000 3.488 1.00 91.56 84 THR A CA 1
ATOM 642 C C . THR A 1 84 ? -3.485 8.853 3.932 1.00 91.56 84 THR A C 1
ATOM 644 O O . THR A 1 84 ? -3.560 9.251 5.094 1.00 91.56 84 THR A O 1
ATOM 647 N N . ALA A 1 85 ? -4.464 9.079 3.050 1.00 91.62 85 ALA A N 1
ATOM 648 C CA . ALA A 1 85 ? -5.649 9.858 3.386 1.00 91.62 85 ALA A CA 1
ATOM 649 C C . ALA A 1 85 ? -6.419 9.240 4.568 1.00 91.62 85 ALA A C 1
ATOM 651 O O . ALA A 1 85 ? -6.785 9.931 5.519 1.00 91.62 85 ALA A O 1
ATOM 652 N N . ILE A 1 86 ? -6.594 7.918 4.555 1.00 90.38 86 ILE A N 1
ATOM 653 C CA . ILE A 1 86 ? -7.251 7.174 5.634 1.00 90.38 86 ILE A CA 1
ATOM 654 C C . ILE A 1 86 ? -6.424 7.220 6.927 1.00 90.38 86 ILE A C 1
ATOM 656 O O . ILE A 1 86 ? -6.960 7.525 7.989 1.00 90.38 86 ILE A O 1
ATOM 660 N N . GLY A 1 87 ? -5.119 6.960 6.857 1.00 86.50 87 GLY A N 1
ATOM 661 C CA . GLY A 1 87 ? -4.235 6.876 8.019 1.00 86.50 87 GLY A CA 1
ATOM 662 C C . GLY A 1 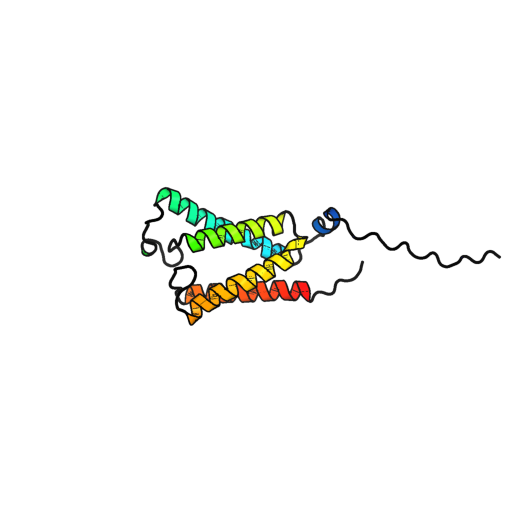87 ? -4.030 8.204 8.756 1.00 86.50 87 GLY A C 1
ATOM 663 O O . GLY A 1 87 ? -3.782 8.195 9.968 1.00 86.50 87 GLY A O 1
ATOM 664 N N . PHE A 1 88 ? -4.130 9.336 8.054 1.00 87.44 88 PHE A N 1
ATOM 665 C CA . PHE A 1 88 ? -3.970 10.668 8.644 1.00 87.44 88 PHE A CA 1
ATOM 666 C C . PHE A 1 88 ? -5.296 11.374 8.945 1.00 87.44 88 PHE A C 1
ATOM 668 O O . PHE A 1 88 ? -5.380 12.027 9.982 1.00 87.44 88 PHE A O 1
ATOM 675 N N . PHE A 1 89 ? -6.323 11.228 8.100 1.00 87.44 89 PHE A N 1
ATOM 676 C CA . PHE A 1 89 ? -7.547 12.035 8.209 1.00 87.44 89 PHE A CA 1
ATOM 677 C C . PHE A 1 89 ? -8.807 11.246 8.569 1.00 87.44 89 PHE A C 1
ATOM 679 O O . PHE A 1 89 ? -9.745 11.837 9.092 1.00 87.44 89 PHE A O 1
ATOM 686 N N . ARG A 1 90 ? -8.872 9.937 8.282 1.00 86.00 90 ARG A N 1
ATOM 687 C CA . ARG A 1 90 ? -10.077 9.108 8.500 1.00 86.00 90 ARG A CA 1
ATOM 688 C C . ARG A 1 90 ? -9.730 7.729 9.084 1.00 86.00 90 ARG A C 1
ATOM 690 O O . ARG A 1 90 ? -10.016 6.702 8.456 1.00 86.00 90 ARG A O 1
ATOM 697 N N . PRO A 1 91 ? -9.124 7.665 10.286 1.00 84.62 91 PRO A N 1
ATOM 698 C CA . PRO A 1 91 ? -8.574 6.428 10.847 1.00 84.62 91 PRO A CA 1
ATOM 699 C C . PRO A 1 91 ? -9.626 5.333 11.069 1.00 84.62 91 PRO A C 1
ATOM 701 O O . PRO A 1 91 ? -9.274 4.153 11.092 1.00 84.62 91 PRO A O 1
ATOM 704 N N . ARG A 1 92 ? -10.917 5.686 11.157 1.00 83.00 92 ARG A N 1
ATOM 705 C CA . ARG A 1 92 ? -12.029 4.725 11.243 1.00 83.00 92 ARG A CA 1
ATOM 706 C C . ARG A 1 92 ? -12.053 3.699 10.105 1.00 83.00 92 ARG A C 1
ATOM 708 O O . ARG A 1 92 ? -12.477 2.565 10.315 1.00 83.00 92 ARG A O 1
ATOM 715 N N . PHE A 1 93 ? -11.562 4.065 8.920 1.00 87.94 93 PHE A N 1
ATOM 716 C CA . PHE A 1 93 ? -11.517 3.171 7.760 1.00 87.94 93 PHE A CA 1
ATOM 717 C C . PHE A 1 93 ? -10.2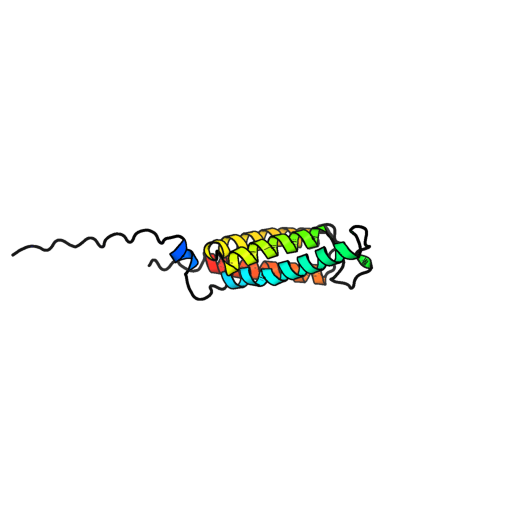19 2.359 7.663 1.00 87.94 93 PHE A C 1
ATOM 719 O O . PHE A 1 93 ? -10.111 1.507 6.783 1.00 87.94 93 PHE A O 1
ATOM 726 N N . ALA A 1 94 ? -9.248 2.565 8.563 1.00 88.06 94 ALA A N 1
ATOM 727 C CA . ALA A 1 94 ? -7.932 1.931 8.478 1.00 88.06 94 ALA A CA 1
ATOM 728 C C . ALA A 1 94 ? -8.012 0.399 8.481 1.00 88.06 94 ALA A C 1
ATOM 730 O O . ALA A 1 94 ? -7.315 -0.245 7.704 1.00 88.06 94 ALA A O 1
ATOM 731 N N . THR A 1 95 ? -8.891 -0.200 9.291 1.00 88.88 95 THR A N 1
ATOM 732 C CA . THR A 1 95 ? -9.058 -1.664 9.316 1.00 88.88 95 THR A CA 1
ATOM 733 C C . THR A 1 95 ? -9.572 -2.212 7.994 1.00 88.88 95 THR A C 1
ATOM 735 O O . THR A 1 95 ? -8.980 -3.145 7.455 1.00 88.88 95 THR A O 1
ATOM 738 N N . GLY A 1 96 ? -10.634 -1.615 7.446 1.00 89.06 96 GLY A N 1
ATOM 739 C CA . GLY A 1 96 ? -11.174 -2.027 6.150 1.00 89.06 96 GLY A CA 1
ATOM 740 C C . GLY A 1 96 ? -10.152 -1.841 5.031 1.00 89.06 96 GLY A C 1
ATOM 741 O O . GLY A 1 96 ? -9.953 -2.740 4.220 1.00 89.06 96 GLY A O 1
ATOM 742 N N . PHE A 1 97 ? -9.437 -0.715 5.050 1.00 92.38 97 PHE A N 1
ATOM 743 C CA . PHE A 1 97 ? -8.374 -0.427 4.098 1.00 92.38 97 PHE A CA 1
ATOM 744 C C . PHE A 1 97 ? -7.235 -1.449 4.156 1.00 92.38 97 PHE A C 1
ATOM 746 O O . PHE A 1 97 ? -6.878 -2.001 3.123 1.00 92.38 97 PHE A O 1
ATOM 753 N N . VAL A 1 98 ? -6.682 -1.740 5.339 1.00 90.56 98 VAL A N 1
ATOM 754 C CA . VAL A 1 98 ? -5.557 -2.682 5.486 1.00 90.56 98 VAL A CA 1
ATOM 755 C C . VAL A 1 98 ? -5.950 -4.088 5.030 1.00 90.56 98 VAL A C 1
ATOM 757 O O . VAL A 1 98 ? -5.144 -4.766 4.399 1.00 90.56 98 VAL A O 1
ATOM 760 N N . LEU A 1 99 ? -7.190 -4.516 5.282 1.00 92.06 99 LEU A N 1
ATOM 761 C CA . LEU A 1 99 ? -7.703 -5.800 4.794 1.00 92.06 99 LEU A CA 1
ATOM 762 C C . LEU A 1 99 ? -7.884 -5.812 3.271 1.00 92.06 99 LEU A C 1
ATOM 764 O O . LEU A 1 99 ? -7.481 -6.772 2.618 1.00 92.06 99 LEU A O 1
ATOM 768 N N . ALA A 1 100 ? -8.441 -4.745 2.692 1.00 93.75 100 ALA A N 1
ATOM 769 C CA . ALA A 1 100 ? -8.582 -4.615 1.242 1.00 93.75 100 ALA A CA 1
ATOM 770 C C . ALA A 1 100 ? -7.213 -4.577 0.543 1.00 93.75 100 ALA A C 1
ATOM 772 O O . ALA A 1 100 ? -7.007 -5.257 -0.461 1.00 93.75 100 ALA A O 1
ATOM 773 N N . PHE A 1 101 ? -6.259 -3.845 1.120 1.00 92.12 101 PHE A N 1
ATOM 774 C CA . PHE A 1 101 ? -4.868 -3.793 0.683 1.00 92.12 101 PHE A CA 1
ATOM 775 C C . PHE A 1 101 ? -4.225 -5.185 0.741 1.00 92.12 101 PHE A C 1
ATOM 777 O O . PHE A 1 101 ? -3.629 -5.631 -0.239 1.00 92.12 101 PHE A O 1
ATOM 784 N N . ALA A 1 102 ? -4.391 -5.905 1.857 1.00 92.44 102 ALA A N 1
ATOM 785 C CA . ALA A 1 102 ? -3.877 -7.262 2.013 1.00 92.44 102 ALA A CA 1
ATOM 786 C C . ALA A 1 102 ? -4.452 -8.203 0.947 1.00 92.44 102 ALA A C 1
ATOM 788 O O . ALA A 1 102 ? -3.693 -8.905 0.280 1.00 92.44 102 ALA A O 1
ATOM 789 N N . ALA A 1 103 ? -5.769 -8.183 0.730 1.00 93.31 103 ALA A N 1
ATOM 790 C CA . ALA A 1 103 ? -6.432 -9.004 -0.279 1.00 93.31 103 ALA A CA 1
ATOM 791 C C . ALA A 1 103 ? -5.937 -8.689 -1.701 1.00 93.31 103 ALA A C 1
ATOM 793 O O . ALA A 1 103 ? -5.564 -9.600 -2.440 1.00 93.31 103 ALA A O 1
ATOM 794 N N . PHE A 1 104 ? -5.856 -7.406 -2.064 1.00 91.88 104 PHE A N 1
ATOM 795 C CA . PHE A 1 104 ? -5.365 -6.981 -3.373 1.00 91.88 104 PHE A CA 1
ATOM 796 C C . PHE A 1 104 ? -3.923 -7.439 -3.620 1.00 91.88 104 PHE A C 1
ATOM 798 O O . PHE A 1 104 ? -3.643 -8.099 -4.621 1.00 91.88 104 PHE A O 1
ATOM 805 N N . TYR A 1 105 ? -3.002 -7.161 -2.692 1.00 86.62 105 TYR A N 1
ATOM 806 C CA . TYR A 1 105 ? -1.607 -7.567 -2.864 1.00 86.62 105 TYR A CA 1
ATOM 807 C C . TYR A 1 105 ? -1.408 -9.082 -2.729 1.00 86.62 105 TYR A C 1
ATOM 809 O O . TYR A 1 105 ? -0.447 -9.602 -3.288 1.00 86.62 105 TYR A O 1
ATOM 817 N N . THR A 1 106 ? -2.329 -9.816 -2.090 1.00 90.56 106 THR A N 1
ATOM 818 C CA . THR A 1 106 ? -2.346 -11.291 -2.132 1.00 90.56 106 THR A CA 1
ATOM 819 C C . THR A 1 106 ? -2.576 -11.784 -3.560 1.00 90.56 106 THR A C 1
ATOM 821 O O . THR A 1 106 ? -1.880 -12.694 -4.011 1.00 90.56 106 THR A O 1
ATOM 824 N N . LEU A 1 107 ? -3.510 -11.170 -4.297 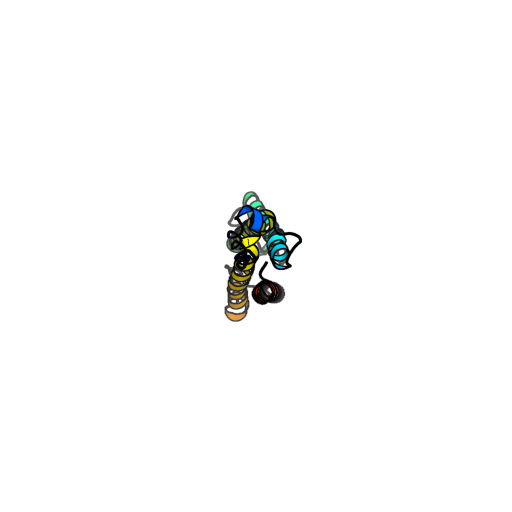1.00 88.62 107 LEU A N 1
ATOM 825 C CA . LEU A 1 107 ? -3.751 -11.499 -5.706 1.00 88.62 107 LEU A CA 1
ATOM 826 C C . LEU A 1 107 ? -2.523 -11.174 -6.561 1.00 88.62 107 LEU A C 1
ATOM 828 O O . LEU A 1 107 ? -2.084 -12.019 -7.336 1.00 88.62 107 LEU A O 1
ATOM 832 N N . VAL A 1 108 ? -1.922 -9.995 -6.374 1.00 84.31 108 VAL A N 1
ATOM 833 C CA . VAL A 1 108 ? -0.698 -9.593 -7.092 1.00 84.31 108 VAL A CA 1
ATOM 834 C C . VAL A 1 108 ? 0.456 -10.559 -6.809 1.00 84.31 108 VAL A C 1
ATOM 836 O O . VAL A 1 108 ? 1.116 -11.016 -7.741 1.00 84.31 108 VAL A O 1
ATOM 839 N N . ALA A 1 109 ? 0.677 -10.919 -5.542 1.00 84.69 109 ALA A N 1
ATOM 840 C CA . ALA A 1 109 ? 1.711 -11.871 -5.143 1.00 84.69 109 ALA A CA 1
ATOM 841 C C . ALA A 1 109 ? 1.460 -13.264 -5.738 1.00 84.69 109 ALA A C 1
ATOM 843 O O . ALA A 1 109 ? 2.388 -13.902 -6.229 1.00 84.69 109 ALA A O 1
ATOM 844 N N . SER A 1 110 ? 0.203 -13.716 -5.745 1.00 84.44 110 SER A N 1
ATOM 845 C CA . SER A 1 110 ? -0.190 -15.011 -6.307 1.00 84.44 110 SER A CA 1
ATOM 846 C C . SER A 1 110 ? 0.023 -15.054 -7.819 1.00 84.44 110 SER A C 1
ATOM 848 O O . SER A 1 110 ? 0.659 -15.982 -8.315 1.00 84.44 110 SER A O 1
ATOM 850 N N . LEU A 1 111 ? -0.425 -14.029 -8.551 1.00 83.62 111 LEU A N 1
ATOM 851 C CA . LEU A 1 111 ? -0.180 -13.906 -9.991 1.00 83.62 111 LEU A CA 1
ATOM 852 C C . LEU A 1 111 ? 1.327 -13.893 -10.287 1.00 83.62 111 LEU A C 1
ATOM 854 O O . LEU A 1 111 ? 1.801 -14.668 -11.112 1.00 83.62 111 LEU A O 1
ATOM 858 N N . GLY A 1 112 ? 2.105 -13.117 -9.532 1.00 78.19 112 GLY A N 1
ATOM 859 C CA . GLY A 1 112 ? 3.556 -13.057 -9.694 1.00 78.19 112 GLY A CA 1
ATOM 860 C C . GLY A 1 112 ? 4.251 -14.392 -9.427 1.00 78.19 112 GLY A C 1
ATOM 861 O O . GLY A 1 112 ? 5.183 -14.770 -10.139 1.00 78.19 112 GLY A O 1
ATOM 862 N N . THR A 1 113 ? 3.805 -15.129 -8.408 1.00 79.88 113 THR A N 1
ATOM 863 C CA . THR A 1 113 ? 4.365 -16.435 -8.055 1.00 79.88 113 THR A CA 1
ATOM 864 C C . THR A 1 113 ? 4.008 -17.510 -9.075 1.00 79.88 113 THR A C 1
ATOM 866 O O . THR A 1 113 ? 4.923 -18.187 -9.542 1.00 79.88 113 THR A O 1
ATOM 869 N N . PHE A 1 114 ? 2.728 -17.652 -9.431 1.00 80.56 114 PHE A N 1
ATOM 870 C CA . PHE A 1 114 ? 2.219 -18.798 -10.193 1.00 80.56 114 PHE A CA 1
ATOM 871 C C . PHE A 1 114 ? 2.099 -18.551 -11.701 1.00 80.56 114 PHE A C 1
ATOM 873 O O . PHE A 1 114 ? 2.325 -19.474 -12.474 1.00 80.56 114 PHE A O 1
ATOM 880 N N . ALA A 1 115 ? 1.784 -17.327 -12.132 1.00 74.19 115 ALA A N 1
ATOM 881 C CA . ALA A 1 115 ? 1.681 -16.972 -13.551 1.00 74.19 115 ALA A CA 1
ATOM 882 C C . ALA A 1 115 ? 2.990 -16.387 -14.116 1.00 74.19 115 ALA A C 1
ATOM 884 O O . ALA A 1 115 ? 3.059 -16.036 -15.290 1.00 74.19 115 ALA A O 1
ATOM 885 N N . GLY A 1 116 ? 4.028 -16.235 -13.284 1.00 64.94 116 GLY A N 1
ATOM 886 C CA . GLY A 1 116 ? 5.334 -15.689 -13.674 1.00 64.94 116 GLY A CA 1
ATOM 887 C C . GLY A 1 116 ? 5.356 -14.170 -13.875 1.00 64.94 116 GLY A C 1
ATOM 888 O O . GLY A 1 116 ? 6.424 -13.564 -13.790 1.00 64.94 116 GLY A O 1
ATOM 889 N N . SER A 1 117 ? 4.190 -13.540 -14.043 1.00 66.12 117 SER A N 1
ATOM 890 C CA . SER A 1 117 ? 4.038 -12.095 -14.174 1.00 66.12 117 SER A CA 1
ATOM 891 C C . SER A 1 117 ? 2.860 -11.553 -13.360 1.00 66.12 117 SER A C 1
ATOM 893 O O . SER A 1 117 ? 1.838 -12.214 -13.184 1.00 66.12 117 SER A O 1
ATOM 895 N N . ALA A 1 118 ? 2.996 -10.328 -12.853 1.00 68.25 118 ALA A N 1
ATOM 896 C CA . ALA A 1 118 ? 1.890 -9.557 -12.290 1.00 68.25 118 ALA A CA 1
ATOM 897 C C . ALA A 1 118 ? 2.057 -8.080 -12.638 1.00 68.25 118 ALA A C 1
ATOM 899 O O . ALA A 1 118 ? 3.176 -7.572 -12.681 1.00 68.25 118 ALA A O 1
ATOM 900 N N . LEU A 1 119 ? 0.935 -7.399 -12.896 1.00 67.06 119 LEU A N 1
ATOM 901 C CA . LEU A 1 119 ? 0.902 -5.983 -13.288 1.00 67.06 119 LEU A CA 1
ATOM 902 C C . LEU A 1 119 ? 1.827 -5.657 -14.482 1.00 67.06 119 LEU A C 1
ATOM 904 O O . LEU A 1 119 ? 2.406 -4.579 -14.549 1.00 67.06 119 LEU A O 1
ATOM 908 N N . GLY A 1 120 ? 1.977 -6.591 -15.430 1.00 62.56 120 GLY A N 1
ATOM 909 C CA . GLY A 1 120 ? 2.821 -6.412 -16.617 1.00 62.56 120 GLY A CA 1
ATOM 910 C C . GLY A 1 120 ? 4.327 -6.522 -16.357 1.00 62.56 120 GLY A C 1
ATOM 911 O O . GLY A 1 120 ? 5.114 -6.078 -17.186 1.00 62.56 120 GLY A O 1
ATOM 912 N N . MET A 1 121 ? 4.746 -7.080 -15.216 1.00 65.44 121 MET A N 1
ATOM 913 C CA . MET A 1 121 ? 6.155 -7.339 -14.910 1.00 65.44 121 MET A CA 1
ATOM 914 C C . MET A 1 121 ? 6.405 -8.809 -14.633 1.00 65.44 121 MET A C 1
ATOM 916 O O . MET A 1 121 ? 5.665 -9.428 -13.869 1.00 65.44 121 MET A O 1
ATOM 920 N N . GLU A 1 122 ? 7.513 -9.332 -15.152 1.00 68.62 122 GLU A N 1
ATOM 921 C CA . GLU A 1 122 ? 8.129 -10.525 -14.580 1.00 68.62 122 GLU A CA 1
ATOM 922 C C . GLU A 1 122 ? 8.715 -10.174 -13.213 1.00 68.62 122 GLU A C 1
ATOM 924 O O . GLU A 1 122 ? 9.627 -9.347 -13.087 1.00 68.62 122 GLU A O 1
ATOM 929 N N . LEU A 1 123 ? 8.175 -10.789 -12.163 1.00 63.06 123 LEU A N 1
ATOM 930 C CA . LEU A 1 123 ? 8.708 -10.602 -10.823 1.00 63.06 123 LEU A CA 1
ATOM 931 C C . LEU A 1 123 ? 9.890 -11.542 -10.619 1.00 63.06 123 LEU A C 1
ATOM 933 O O . LEU A 1 123 ? 9.732 -12.760 -10.620 1.00 63.06 123 LEU A O 1
ATOM 937 N N . GLY A 1 124 ? 11.070 -10.981 -10.366 1.00 69.62 124 GLY A N 1
ATOM 938 C CA . GLY A 1 124 ? 12.195 -11.758 -9.851 1.00 69.62 124 GLY A CA 1
ATOM 939 C C . GLY A 1 124 ? 11.885 -12.337 -8.465 1.00 69.62 124 GLY A C 1
ATOM 940 O O . GLY A 1 124 ? 11.046 -11.812 -7.728 1.00 69.62 124 GLY A O 1
ATOM 941 N N . THR A 1 125 ? 12.598 -13.394 -8.072 1.00 74.75 125 THR A N 1
ATOM 942 C CA . THR A 1 125 ? 12.448 -14.051 -6.759 1.00 74.75 125 THR A CA 1
ATOM 943 C C . THR A 1 125 ? 12.444 -13.073 -5.571 1.00 74.75 125 THR A C 1
ATOM 945 O O . THR A 1 125 ? 11.553 -13.196 -4.729 1.00 74.75 125 THR A O 1
ATOM 948 N N . PRO A 1 126 ? 13.327 -12.051 -5.501 1.00 74.44 126 PRO A N 1
ATOM 949 C CA . PRO A 1 126 ? 13.308 -11.089 -4.395 1.00 74.44 126 PRO A CA 1
ATOM 950 C C . PRO A 1 126 ? 12.010 -10.274 -4.317 1.00 74.44 126 PRO A C 1
ATOM 952 O O . PRO A 1 126 ? 11.483 -10.047 -3.230 1.00 74.44 126 PRO A O 1
ATOM 955 N N . ALA A 1 127 ? 11.454 -9.878 -5.466 1.00 72.31 127 ALA A N 1
ATOM 956 C CA . ALA A 1 127 ? 10.213 -9.112 -5.524 1.00 72.31 127 ALA A CA 1
ATOM 957 C C . ALA A 1 127 ? 9.010 -9.962 -5.089 1.00 72.31 127 ALA A C 1
ATOM 959 O O . ALA A 1 127 ? 8.163 -9.486 -4.337 1.00 72.31 127 ALA A O 1
ATOM 960 N N . LYS A 1 128 ? 8.966 -11.242 -5.490 1.00 78.88 128 LYS A N 1
ATOM 961 C CA . LYS A 1 128 ? 7.938 -12.190 -5.028 1.00 78.88 128 LYS A CA 1
ATOM 962 C C . LYS A 1 128 ? 7.947 -12.308 -3.503 1.00 78.88 128 LYS A C 1
ATOM 964 O O . LYS A 1 128 ? 6.903 -12.159 -2.874 1.00 78.88 128 LYS A O 1
ATOM 969 N N . VAL A 1 129 ? 9.125 -12.524 -2.910 1.00 82.06 129 VAL A N 1
ATOM 970 C CA . VAL A 1 129 ? 9.283 -12.630 -1.449 1.00 82.06 129 VAL A CA 1
ATOM 971 C C . VAL A 1 129 ? 8.836 -11.344 -0.755 1.00 82.06 129 VAL A C 1
ATOM 973 O O . VAL A 1 129 ? 8.080 -11.414 0.211 1.00 82.06 129 VAL A O 1
ATOM 976 N N . PHE A 1 130 ? 9.232 -10.177 -1.271 1.00 81.81 130 PHE A N 1
ATOM 977 C CA . PHE A 1 130 ? 8.814 -8.887 -0.722 1.00 81.81 130 PHE A CA 1
ATOM 978 C C . PHE A 1 130 ? 7.286 -8.753 -0.653 1.00 81.81 130 PHE A C 1
ATOM 980 O O . PHE A 1 130 ? 6.749 -8.431 0.408 1.00 81.81 130 PHE A O 1
ATOM 987 N N . TYR A 1 131 ? 6.571 -9.063 -1.740 1.00 81.25 131 TYR A N 1
ATOM 988 C CA . TYR A 1 131 ? 5.108 -8.992 -1.747 1.00 81.25 131 TYR A CA 1
ATOM 989 C C . TYR A 1 131 ? 4.469 -9.949 -0.742 1.00 81.25 131 TYR A C 1
ATOM 991 O O . TYR A 1 131 ? 3.557 -9.545 -0.024 1.00 81.25 131 TYR A O 1
ATOM 999 N N . TRP A 1 132 ? 4.970 -11.180 -0.624 1.00 87.12 132 TRP A N 1
ATOM 1000 C CA . TRP A 1 132 ? 4.460 -12.132 0.365 1.00 87.12 132 TRP A CA 1
ATOM 1001 C C . TRP A 1 132 ? 4.690 -11.674 1.808 1.00 87.12 132 TRP A C 1
ATOM 1003 O O . TRP A 1 132 ? 3.796 -11.826 2.640 1.00 87.12 132 TRP A O 1
ATOM 1013 N N . VAL A 1 133 ? 5.836 -11.054 2.105 1.00 88.31 133 VAL A N 1
ATOM 1014 C CA . VAL A 1 133 ? 6.114 -10.476 3.430 1.00 88.31 133 VAL A CA 1
ATOM 1015 C C . VAL A 1 133 ? 5.156 -9.323 3.739 1.00 88.31 133 VAL A C 1
ATOM 1017 O O . VAL A 1 133 ? 4.567 -9.287 4.822 1.00 88.31 133 VAL A O 1
ATOM 1020 N N . VAL A 1 134 ? 4.947 -8.408 2.787 1.00 85.31 134 VAL A N 1
ATOM 1021 C CA . VAL A 1 134 ? 4.004 -7.286 2.936 1.00 85.31 134 VAL A CA 1
ATOM 1022 C C . VAL A 1 134 ? 2.580 -7.796 3.165 1.00 85.31 134 VAL A C 1
ATOM 1024 O O . VAL A 1 134 ? 1.899 -7.333 4.080 1.00 85.31 134 VAL A O 1
ATOM 1027 N N . VAL A 1 135 ? 2.144 -8.780 2.376 1.00 89.06 135 VAL A N 1
ATOM 1028 C CA . VAL A 1 135 ? 0.817 -9.401 2.480 1.00 89.06 135 VAL A CA 1
ATOM 1029 C C . VAL A 1 135 ? 0.623 -10.076 3.836 1.00 89.06 135 VAL A C 1
ATOM 1031 O O . VAL A 1 135 ? -0.390 -9.838 4.493 1.00 89.06 135 VAL A O 1
ATOM 1034 N N . ALA A 1 136 ? 1.593 -10.874 4.288 1.00 89.38 136 ALA A N 1
ATOM 1035 C CA . ALA A 1 136 ? 1.528 -11.541 5.585 1.00 89.38 136 ALA A CA 1
ATOM 1036 C C . ALA A 1 136 ? 1.432 -10.527 6.736 1.00 89.38 136 ALA A C 1
ATOM 1038 O O . ALA A 1 136 ? 0.596 -10.676 7.630 1.00 89.38 136 ALA A O 1
ATOM 1039 N N . GLY A 1 137 ? 2.234 -9.457 6.681 1.00 88.94 137 GLY A N 1
ATOM 1040 C CA . GLY A 1 137 ? 2.174 -8.362 7.646 1.00 88.94 137 GLY A CA 1
ATOM 1041 C C . GLY A 1 137 ? 0.812 -7.665 7.654 1.00 88.94 137 GLY A C 1
ATOM 1042 O O . GLY A 1 137 ? 0.213 -7.490 8.715 1.00 88.94 137 GLY A O 1
ATOM 1043 N N . ALA A 1 138 ? 0.282 -7.317 6.480 1.00 88.94 138 ALA A N 1
ATOM 1044 C CA . ALA A 1 138 ? -1.007 -6.642 6.352 1.00 88.94 138 ALA A CA 1
ATOM 1045 C C . ALA A 1 138 ? -2.170 -7.503 6.878 1.00 88.94 138 ALA A C 1
ATOM 1047 O O . ALA A 1 138 ? -2.997 -7.007 7.648 1.00 88.94 138 ALA A O 1
ATOM 1048 N N . TRP A 1 139 ? -2.197 -8.803 6.560 1.00 92.69 139 TRP A N 1
ATOM 1049 C CA . TRP A 1 139 ? -3.182 -9.738 7.113 1.00 92.69 139 TRP A CA 1
ATOM 1050 C C . TRP A 1 139 ? -3.077 -9.858 8.632 1.00 92.69 139 TRP A C 1
ATOM 1052 O O . TRP A 1 139 ? -4.096 -9.768 9.316 1.00 92.69 139 TRP A O 1
ATOM 1062 N N . ALA A 1 140 ? -1.867 -10.001 9.179 1.00 90.56 140 ALA A N 1
ATOM 1063 C CA . ALA A 1 140 ? -1.666 -10.097 10.623 1.00 90.56 140 ALA A CA 1
ATOM 1064 C C . ALA A 1 140 ? -2.188 -8.849 11.353 1.00 90.56 140 ALA A C 1
ATOM 1066 O O . ALA A 1 140 ? -2.873 -8.960 12.373 1.00 90.56 140 ALA A O 1
ATOM 1067 N N . VAL A 1 141 ? -1.913 -7.658 10.815 1.00 87.94 141 VAL A N 1
ATOM 1068 C CA . VAL A 1 141 ? -2.384 -6.391 11.387 1.00 87.94 141 VAL A CA 1
ATOM 1069 C C . VAL A 1 141 ? -3.904 -6.250 11.263 1.00 87.94 141 VAL A C 1
ATOM 1071 O O . VAL A 1 141 ? -4.564 -5.914 12.249 1.00 87.94 141 VAL A O 1
ATOM 1074 N N . GLY A 1 142 ? -4.466 -6.527 10.084 1.00 85.06 142 GLY A N 1
ATOM 1075 C CA . GLY A 1 142 ? -5.901 -6.418 9.821 1.00 85.06 142 GLY A CA 1
ATOM 1076 C C . GLY A 1 142 ? -6.732 -7.396 10.655 1.00 85.06 142 GLY A C 1
ATOM 1077 O O . GLY A 1 142 ? -7.680 -6.988 11.326 1.00 85.06 142 GLY A O 1
ATOM 1078 N N . LEU A 1 143 ? -6.340 -8.673 10.698 1.00 88.75 143 LEU A N 1
ATOM 1079 C CA . LEU A 1 143 ? -7.026 -9.698 11.492 1.00 88.75 143 LEU A CA 1
ATOM 1080 C C . LEU A 1 143 ? -6.906 -9.422 12.990 1.00 88.75 143 LEU A C 1
ATOM 1082 O O . LEU A 1 143 ? -7.896 -9.522 13.711 1.00 88.75 143 LEU A O 1
ATOM 1086 N N . ARG A 1 144 ? -5.732 -8.996 13.476 1.00 86.19 144 ARG A N 1
ATOM 1087 C CA . ARG A 1 144 ? -5.569 -8.606 14.885 1.00 86.19 144 ARG A CA 1
ATOM 1088 C C . ARG A 1 144 ? -6.474 -7.433 15.261 1.00 86.19 144 ARG A C 1
ATOM 1090 O O . ARG A 1 144 ? -6.964 -7.388 16.387 1.00 86.19 144 ARG A O 1
ATOM 1097 N N . ALA A 1 145 ? -6.693 -6.489 14.347 1.00 83.62 145 ALA A N 1
ATOM 1098 C CA . ALA A 1 145 ? -7.611 -5.378 14.568 1.00 83.62 145 ALA A CA 1
ATOM 1099 C C . ALA A 1 145 ? -9.080 -5.836 14.631 1.00 83.62 145 ALA A C 1
ATOM 1101 O O . ALA A 1 145 ? -9.825 -5.294 15.443 1.00 83.62 145 ALA A O 1
ATOM 1102 N N . LEU A 1 146 ? -9.477 -6.847 13.847 1.00 83.56 146 LEU A N 1
ATOM 1103 C CA . LEU A 1 146 ? -10.815 -7.458 13.920 1.00 83.56 146 LEU A CA 1
ATOM 1104 C C . LEU A 1 146 ? -11.027 -8.280 15.197 1.00 83.56 146 LEU A C 1
ATOM 1106 O O . LEU A 1 146 ? -12.097 -8.230 15.795 1.00 83.56 146 LEU A O 1
ATOM 1110 N N . LEU A 1 147 ? -10.008 -9.035 15.614 1.00 82.19 147 LEU A N 1
ATOM 1111 C CA . LEU A 1 147 ? -10.073 -9.938 16.766 1.00 82.19 147 LEU A CA 1
ATOM 1112 C C . LEU A 1 147 ? -9.963 -9.213 18.110 1.00 82.19 147 LEU A C 1
ATOM 1114 O O . LEU A 1 147 ? -10.260 -9.803 19.148 1.00 82.19 147 LEU A O 1
ATOM 1118 N N . LYS A 1 148 ? -9.520 -7.948 18.127 1.00 73.38 148 LYS A N 1
ATOM 1119 C CA . LYS A 1 148 ? -9.456 -7.166 19.362 1.00 73.38 148 LYS A CA 1
ATOM 1120 C C . LYS A 1 148 ? -10.894 -6.923 19.839 1.00 73.38 148 LYS A C 1
ATOM 1122 O O . LYS A 1 148 ? -11.646 -6.257 19.126 1.00 73.38 148 LYS A O 1
ATOM 1127 N N . PRO A 1 149 ? -11.293 -7.422 21.024 1.00 54.75 149 PRO A N 1
ATOM 1128 C CA . PRO A 1 149 ? -12.648 -7.231 21.514 1.00 54.75 149 PRO A CA 1
ATOM 1129 C C . PRO A 1 149 ? -12.961 -5.738 21.542 1.00 54.75 149 PRO A C 1
ATOM 1131 O O . PRO A 1 149 ? -12.198 -4.960 22.130 1.00 54.75 149 PRO A O 1
ATOM 1134 N N . ARG A 1 150 ? -14.081 -5.337 20.929 1.00 55.72 150 ARG A N 1
ATOM 1135 C CA . ARG A 1 150 ? -14.727 -4.064 21.254 1.00 55.72 150 ARG A CA 1
ATOM 1136 C C . ARG A 1 150 ? -15.059 -4.142 22.740 1.00 55.72 150 ARG A C 1
ATOM 1138 O O . ARG A 1 150 ? -16.087 -4.696 23.113 1.00 55.72 150 ARG A O 1
ATOM 1145 N N . ARG A 1 151 ? -14.161 -3.661 23.605 1.00 44.47 151 ARG A N 1
ATOM 1146 C CA . ARG A 1 151 ? -14.542 -3.309 24.970 1.00 44.47 151 ARG A CA 1
ATOM 1147 C C . ARG A 1 151 ? -15.583 -2.214 24.803 1.00 44.47 151 ARG A C 1
ATOM 1149 O O . ARG A 1 151 ? -15.235 -1.092 24.451 1.00 44.47 151 ARG A O 1
ATOM 1156 N N . ALA A 1 152 ? -16.840 -2.628 24.919 1.00 37.19 152 ALA A N 1
ATOM 1157 C CA . ALA A 1 152 ? -17.990 -1.758 25.010 1.00 37.19 152 ALA A CA 1
ATOM 1158 C C . ALA A 1 152 ? -17.671 -0.662 26.032 1.00 37.19 152 ALA A C 1
ATOM 1160 O O . ALA A 1 152 ? -17.257 -0.958 27.155 1.00 37.19 152 ALA A O 1
ATOM 1161 N N . ALA A 1 153 ? -17.790 0.578 25.582 1.00 36.97 153 ALA A N 1
ATOM 1162 C CA . ALA A 1 153 ? -17.728 1.798 26.368 1.00 36.97 153 ALA A CA 1
ATOM 1163 C C . ALA A 1 153 ? -18.935 2.657 25.989 1.00 36.97 153 ALA A C 1
ATOM 1165 O O . ALA A 1 153 ? -19.460 2.444 24.872 1.00 36.97 153 ALA A O 1
#

Foldseek 3Di:
DDDDDDDPDPDPPDDDQVRLQPDDDDQVLLVLLLVLLVLLVLLVVLVVVCVVQNPPDQLVVDDVVSSRQNQSSVVSNVLSVVSNCCSPGNVSCSLVSLVVVLVVLVVQLCCQVPVCDGSPDRDDPVRSVVSVVSSVVSCVSNVVVVPPDPPDD

pLDDT: mean 76.74, std 13.87, range [36.97, 94.44]